Protein AF-A0A7Y5Q2Z9-F1 (afdb_monomer_lite)

Radius of gyration: 28.39 Å; chains: 1; bounding box: 63×54×50 Å

Secondary structure (DSSP, 8-state):
--------------------S-------PPP-PPP------------S----EE-SSSS-TT-SEEEEETTEEEEEETTEEEEEE--

Structure (mmCIF, N/CA/C/O backbone):
data_AF-A0A7Y5Q2Z9-F1
#
_entry.id   AF-A0A7Y5Q2Z9-F1
#
loop_
_atom_site.group_PDB
_atom_site.id
_atom_site.type_symbol
_atom_site.label_atom_id
_atom_site.label_alt_id
_atom_site.label_comp_id
_atom_site.label_asym_id
_atom_site.label_entity_id
_atom_site.label_seq_id
_atom_site.pdbx_PDB_ins_code
_atom_site.Cartn_x
_atom_site.Cartn_y
_atom_site.Cartn_z
_atom_site.occupancy
_atom_site.B_iso_or_equiv
_atom_site.auth_seq_id
_atom_site.auth_comp_id
_atom_site.auth_asym_id
_atom_site.auth_atom_id
_atom_site.pdbx_PDB_model_num
ATOM 1 N N . MET A 1 1 ? -48.803 18.745 16.446 1.00 38.75 1 MET A N 1
ATOM 2 C CA . MET A 1 1 ? -47.837 18.019 15.588 1.00 38.75 1 MET A CA 1
ATOM 3 C C . MET A 1 1 ? -47.963 18.551 14.169 1.00 38.75 1 MET A C 1
ATOM 5 O O . MET A 1 1 ? -49.073 18.771 13.708 1.00 38.75 1 MET A O 1
ATOM 9 N N . ARG A 1 2 ? -46.828 18.905 13.559 1.00 42.84 2 ARG A N 1
ATOM 10 C CA . ARG A 1 2 ? -46.701 19.763 12.371 1.00 42.84 2 ARG A CA 1
ATOM 11 C C . ARG A 1 2 ? -46.532 18.932 11.095 1.00 42.84 2 ARG A C 1
ATOM 13 O O . ARG A 1 2 ? -45.626 18.105 11.075 1.00 42.84 2 ARG A O 1
ATOM 20 N N . LYS A 1 3 ? -47.279 19.254 10.028 1.00 48.69 3 LYS A N 1
ATOM 21 C CA . LYS A 1 3 ? -46.735 19.431 8.660 1.00 48.69 3 LYS A CA 1
ATOM 22 C C . LYS A 1 3 ? -47.809 19.907 7.663 1.00 48.69 3 LYS A C 1
ATOM 24 O O . LYS A 1 3 ? -48.629 19.099 7.242 1.00 48.69 3 LYS A O 1
ATOM 29 N N . PRO A 1 4 ? -47.799 21.184 7.243 1.00 57.16 4 PRO A N 1
ATOM 30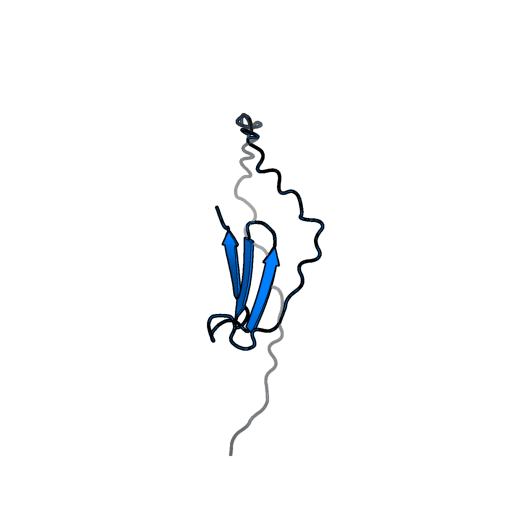 C CA . PRO A 1 4 ? -48.475 21.602 6.023 1.00 57.16 4 PRO A CA 1
ATOM 31 C C . PRO A 1 4 ? -47.555 21.374 4.812 1.00 57.16 4 PRO A C 1
ATOM 33 O O . PRO A 1 4 ? -46.458 21.922 4.730 1.00 57.16 4 PRO A O 1
ATOM 36 N N . TRP A 1 5 ? -48.004 20.517 3.895 1.00 51.62 5 TRP A N 1
ATOM 37 C CA . TRP A 1 5 ? -47.506 20.413 2.521 1.00 51.62 5 TRP A CA 1
ATOM 38 C C . TRP A 1 5 ? -48.030 21.590 1.683 1.00 51.62 5 TRP A C 1
ATOM 40 O O . TRP A 1 5 ? -49.112 22.092 1.987 1.00 51.62 5 TRP A O 1
ATOM 50 N N . ARG A 1 6 ? -47.300 21.931 0.602 1.00 47.25 6 ARG A N 1
ATOM 51 C CA . ARG A 1 6 ? -47.460 23.031 -0.396 1.00 47.25 6 ARG A CA 1
ATOM 52 C C . ARG A 1 6 ? -46.361 24.087 -0.195 1.00 47.25 6 ARG A C 1
ATOM 54 O O . ARG A 1 6 ? -46.163 24.532 0.922 1.00 47.25 6 ARG A O 1
ATOM 61 N N . ALA A 1 7 ? -45.571 24.505 -1.178 1.00 48.69 7 ALA A N 1
ATOM 62 C CA . ALA A 1 7 ? -45.783 24.648 -2.617 1.00 48.69 7 ALA A CA 1
ATOM 63 C C . ALA A 1 7 ? -44.451 24.369 -3.355 1.00 48.69 7 ALA A C 1
ATOM 65 O O . ALA A 1 7 ? -43.385 24.675 -2.835 1.00 48.69 7 ALA A O 1
ATOM 66 N N . VAL A 1 8 ? -44.424 23.608 -4.454 1.00 52.00 8 VAL A N 1
ATOM 67 C CA . VAL A 1 8 ? -44.595 24.095 -5.840 1.00 52.00 8 VAL A CA 1
ATOM 68 C C . VAL A 1 8 ? -43.872 25.426 -6.067 1.00 52.00 8 VAL A C 1
ATOM 70 O O . VAL A 1 8 ? -44.416 26.480 -5.759 1.00 52.00 8 VAL A O 1
ATOM 73 N N . VAL A 1 9 ? -42.670 25.376 -6.648 1.00 50.94 9 VAL A N 1
ATOM 74 C CA . VAL A 1 9 ? -42.063 26.533 -7.318 1.00 50.94 9 VAL A CA 1
ATOM 75 C C . VAL A 1 9 ? -41.782 26.130 -8.759 1.00 50.94 9 VAL A C 1
ATOM 77 O O . VAL A 1 9 ? -40.923 25.303 -9.051 1.00 50.94 9 VAL A O 1
ATOM 80 N N . LEU A 1 10 ? -42.611 26.694 -9.627 1.00 50.75 10 LEU A N 1
ATOM 81 C CA . LEU A 1 10 ? -42.623 26.609 -11.077 1.00 50.75 10 LEU A CA 1
ATOM 82 C C . LEU A 1 10 ? -42.323 28.028 -11.592 1.00 50.75 10 LEU A C 1
ATOM 84 O O . LEU A 1 10 ? -42.866 28.985 -11.042 1.00 50.75 10 LEU A O 1
ATOM 88 N N . GLY A 1 11 ? -41.528 28.160 -12.655 1.00 38.75 11 GLY A N 1
ATOM 89 C CA . GLY A 1 11 ? -41.375 29.404 -13.430 1.00 38.75 11 GLY A CA 1
ATOM 90 C C . GLY A 1 11 ? -39.920 29.885 -13.474 1.00 38.75 11 GLY A C 1
ATOM 91 O O . GLY A 1 11 ? -39.354 30.216 -12.445 1.00 38.75 11 GLY A O 1
ATOM 92 N N . GLY A 1 12 ? -39.199 29.917 -14.594 1.00 37.38 12 GLY A N 1
ATOM 93 C CA . GLY A 1 12 ? -39.626 30.009 -15.988 1.00 37.38 12 GLY A CA 1
ATOM 94 C C . GLY A 1 12 ? -39.421 31.436 -16.513 1.00 37.38 12 GLY A C 1
ATOM 95 O O . GLY A 1 12 ? -40.275 32.281 -16.297 1.00 37.38 12 GLY A O 1
ATOM 96 N N . LEU A 1 13 ? -38.294 31.651 -17.208 1.00 49.12 13 LEU A N 1
ATOM 97 C CA . LEU A 1 13 ? -38.095 32.566 -18.350 1.00 49.12 13 LEU A CA 1
ATOM 98 C C . LEU A 1 13 ? -38.542 34.048 -18.243 1.00 49.12 13 LEU A C 1
ATOM 100 O O . LEU A 1 13 ? -39.694 34.368 -18.506 1.00 49.12 13 LEU A O 1
ATOM 104 N N . VAL A 1 14 ? -37.575 34.966 -18.063 1.00 48.16 14 VAL A N 1
ATOM 105 C CA . VAL A 1 14 ? -37.637 36.383 -18.509 1.00 48.16 14 VAL A CA 1
ATOM 106 C C . VAL A 1 14 ? -36.219 36.813 -18.946 1.00 48.16 14 VAL A C 1
ATOM 108 O O . VAL A 1 14 ? -35.319 36.906 -18.121 1.00 48.16 14 VAL A O 1
ATOM 111 N N . ALA A 1 15 ? -35.922 36.750 -20.251 1.00 42.97 15 ALA A N 1
ATOM 112 C CA . ALA A 1 15 ? -35.727 37.895 -21.166 1.00 42.97 15 ALA A CA 1
ATOM 113 C C . ALA A 1 15 ? -34.489 38.766 -20.836 1.00 42.97 15 ALA A C 1
ATOM 115 O O . ALA A 1 15 ? -34.469 39.494 -19.855 1.00 42.97 15 ALA A O 1
ATOM 116 N N . VAL A 1 16 ? -33.361 38.610 -21.542 1.00 51.03 16 VAL A N 1
ATOM 117 C CA . VAL A 1 16 ? -33.035 39.257 -22.839 1.00 51.03 16 VAL A CA 1
ATOM 118 C C . VAL A 1 16 ? -33.100 40.790 -22.772 1.00 51.03 16 VAL A C 1
ATOM 120 O O . VAL A 1 16 ? -34.088 41.398 -23.158 1.00 51.03 16 VAL A O 1
ATOM 123 N N . ALA A 1 17 ? -32.009 41.395 -22.306 1.00 47.59 17 ALA A N 1
ATOM 124 C CA . ALA A 1 17 ? -31.521 42.744 -22.618 1.00 47.59 17 ALA A CA 1
ATOM 125 C C . ALA A 1 17 ? -30.175 42.841 -21.881 1.00 47.59 17 ALA A C 1
ATOM 127 O O . ALA A 1 17 ? -30.132 42.741 -20.665 1.00 47.59 17 ALA A O 1
ATOM 128 N N . ILE A 1 18 ? -29.018 42.849 -22.530 1.00 52.88 18 ILE A N 1
ATOM 129 C CA . ILE A 1 18 ? -28.416 44.041 -23.123 1.00 52.88 18 ILE A CA 1
ATOM 130 C C . ILE A 1 18 ? -27.428 43.518 -24.174 1.00 52.88 18 ILE A C 1
ATOM 132 O O . ILE A 1 18 ? -26.298 43.129 -23.882 1.00 52.88 18 ILE A O 1
ATOM 136 N N . GLY A 1 19 ? -27.907 43.428 -25.414 1.00 41.69 19 GLY A N 1
ATOM 137 C CA . GLY A 1 19 ? -27.048 43.323 -26.582 1.00 41.69 19 GLY A CA 1
ATOM 138 C C . GLY A 1 19 ? -26.474 44.701 -26.875 1.00 41.69 19 GLY A C 1
ATOM 139 O O . GLY A 1 19 ? -27.225 45.665 -26.991 1.00 41.69 19 GLY A O 1
ATOM 140 N N . GLY A 1 20 ? -25.154 44.794 -26.991 1.00 46.88 20 GLY A N 1
ATOM 141 C CA . GLY A 1 20 ? -24.512 46.010 -27.479 1.00 46.88 20 GLY A CA 1
ATOM 142 C C . GLY A 1 20 ? -23.355 46.488 -26.626 1.00 46.88 20 GLY A C 1
ATOM 143 O O . GLY A 1 20 ? -23.383 47.603 -26.126 1.00 46.88 20 GLY A O 1
ATOM 144 N N . LEU A 1 21 ? -22.286 45.700 -26.531 1.00 49.72 21 LEU A N 1
ATOM 145 C CA . LEU A 1 21 ? -20.972 46.322 -26.424 1.00 49.72 21 LEU A CA 1
ATOM 146 C C . LEU A 1 21 ? -19.948 45.525 -27.225 1.00 49.72 21 LEU A C 1
ATOM 148 O O . LEU A 1 21 ? -19.344 44.567 -26.761 1.00 49.72 21 LEU A O 1
ATOM 152 N N . ALA A 1 22 ? -19.848 45.941 -28.486 1.00 53.12 22 ALA A N 1
ATOM 153 C CA . ALA A 1 22 ? -18.638 45.971 -29.291 1.00 53.12 22 ALA A CA 1
ATOM 154 C C . ALA A 1 22 ? -17.698 44.764 -29.141 1.00 53.12 22 ALA A C 1
ATOM 156 O O . ALA A 1 22 ? -16.756 44.758 -28.349 1.00 53.12 22 ALA A O 1
ATOM 157 N N . ALA A 1 23 ? -17.897 43.788 -30.025 1.00 54.38 23 ALA A N 1
ATOM 158 C CA . ALA A 1 23 ? -16.918 42.761 -30.326 1.00 54.38 23 ALA A CA 1
ATOM 159 C C . ALA A 1 23 ? -15.620 43.400 -30.858 1.00 54.38 23 ALA A C 1
ATOM 161 O O . ALA A 1 23 ? -15.421 43.526 -32.067 1.00 54.38 23 ALA A O 1
ATOM 162 N N . ARG A 1 24 ? -14.695 43.777 -29.968 1.00 60.06 24 ARG A N 1
ATOM 163 C CA . ARG A 1 24 ? -13.285 43.927 -30.341 1.00 60.06 24 ARG A CA 1
ATOM 164 C C . ARG A 1 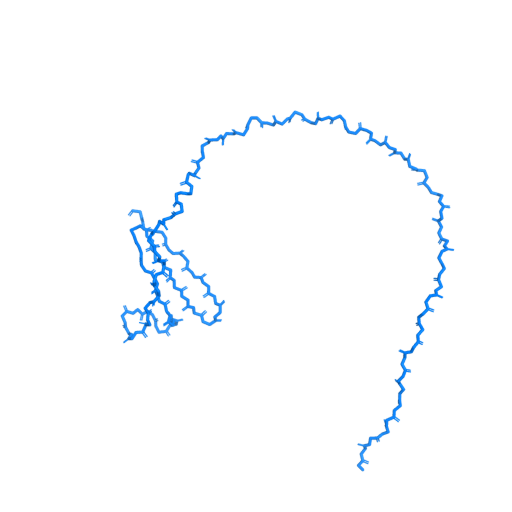24 ? -12.717 42.523 -30.494 1.00 60.06 24 ARG A C 1
ATOM 166 O O . ARG A 1 24 ? -12.224 41.926 -29.544 1.00 60.06 24 ARG A O 1
ATOM 173 N N . ARG A 1 25 ? -12.825 41.974 -31.704 1.00 59.34 25 ARG A N 1
ATOM 174 C CA . ARG A 1 25 ? -12.095 40.766 -32.096 1.00 59.34 25 ARG A CA 1
ATOM 175 C C . ARG A 1 25 ? -10.601 41.089 -32.090 1.00 59.34 25 ARG A C 1
ATOM 177 O O . ARG A 1 25 ? -10.048 41.496 -33.107 1.00 59.34 25 ARG A O 1
ATOM 184 N N . HIS A 1 26 ? -9.945 40.909 -30.948 1.00 57.62 26 HIS A N 1
ATOM 185 C CA . HIS A 1 26 ? -8.500 40.733 -30.923 1.00 57.62 26 HIS A CA 1
ATOM 186 C C . HIS A 1 26 ? -8.204 39.399 -31.605 1.00 57.62 26 HIS A C 1
ATOM 188 O O . HIS A 1 26 ? -8.383 38.330 -31.025 1.00 57.62 26 HIS A O 1
ATOM 194 N N . ARG A 1 27 ? -7.801 39.455 -32.876 1.00 59.56 27 ARG A N 1
ATOM 195 C CA . ARG A 1 27 ? -7.217 38.303 -33.558 1.00 59.56 27 ARG A CA 1
ATOM 196 C C . ARG A 1 27 ? -5.829 38.111 -32.955 1.00 59.56 27 ARG A C 1
ATOM 198 O O . ARG A 1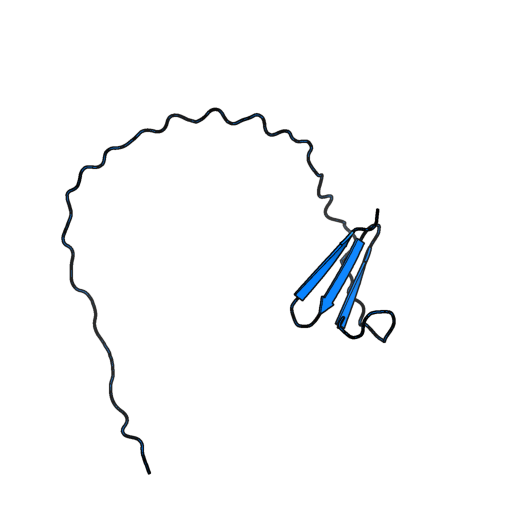 27 ? -4.871 38.734 -33.400 1.00 59.56 27 ARG A O 1
ATOM 205 N N . ALA A 1 28 ? -5.749 37.317 -31.891 1.00 64.12 28 ALA A N 1
ATOM 206 C CA . ALA A 1 28 ? -4.479 36.818 -31.397 1.00 64.12 28 ALA A CA 1
ATOM 207 C C . ALA A 1 28 ? -3.845 36.009 -32.537 1.00 64.12 28 ALA A C 1
ATOM 209 O O . ALA A 1 28 ? -4.410 35.009 -32.985 1.00 64.12 28 ALA A O 1
ATOM 210 N N . GLY A 1 29 ? -2.727 36.496 -33.077 1.00 70.00 29 GLY A N 1
ATOM 211 C CA . GLY A 1 29 ? -1.878 35.671 -33.930 1.00 70.00 29 GLY A CA 1
ATOM 212 C C . GLY A 1 29 ? -1.366 34.473 -33.121 1.00 70.00 29 GLY A C 1
ATOM 213 O O . GLY A 1 29 ? -1.324 34.563 -31.890 1.00 70.00 29 GLY A O 1
ATOM 214 N N . PRO A 1 30 ? -1.004 33.351 -33.765 1.00 71.56 30 PRO A N 1
ATOM 215 C CA . PRO A 1 30 ? -0.415 32.221 -33.060 1.00 71.56 30 PRO A CA 1
ATOM 216 C C . PRO A 1 30 ? 0.791 32.709 -32.256 1.00 71.56 30 PRO A C 1
ATOM 218 O O . PRO A 1 30 ? 1.720 33.290 -32.819 1.00 71.56 30 PRO A O 1
ATOM 221 N N . LEU A 1 31 ? 0.750 32.526 -30.937 1.00 74.56 31 LEU A N 1
ATOM 222 C CA . LEU A 1 31 ? 1.917 32.773 -30.101 1.00 74.56 31 LEU A CA 1
ATOM 223 C C . LEU A 1 31 ? 3.020 31.787 -30.516 1.00 74.56 31 LEU A C 1
ATOM 225 O O . LEU A 1 31 ? 2.699 30.644 -30.858 1.00 74.56 31 LEU A O 1
ATOM 229 N N . PRO A 1 32 ? 4.303 32.191 -30.486 1.00 70.88 32 PRO A N 1
ATOM 230 C CA . PRO A 1 32 ? 5.405 31.254 -30.633 1.00 70.88 32 PRO A CA 1
ATOM 231 C C . PRO A 1 32 ? 5.247 30.163 -29.574 1.00 70.88 32 PRO A C 1
ATOM 233 O O . PRO A 1 32 ? 5.278 30.449 -28.377 1.00 70.88 32 PRO A O 1
ATOM 236 N N . VAL A 1 33 ? 5.012 28.927 -30.011 1.00 73.69 33 VAL A N 1
ATOM 237 C CA . VAL A 1 33 ? 4.989 27.776 -29.109 1.00 73.69 33 VAL A CA 1
ATOM 238 C C . VAL A 1 33 ? 6.441 27.565 -28.680 1.00 73.69 33 VAL A C 1
ATOM 240 O O . VAL A 1 33 ? 7.280 27.335 -29.556 1.00 73.69 33 VAL A O 1
ATOM 243 N N . PRO A 1 34 ? 6.781 27.700 -27.384 1.00 75.56 34 PRO A N 1
ATOM 244 C CA . PRO A 1 34 ? 8.119 27.352 -26.932 1.00 75.56 34 PRO A CA 1
ATOM 245 C C . PRO A 1 34 ? 8.387 25.892 -27.321 1.00 75.56 34 PRO A C 1
ATOM 247 O O . PRO A 1 34 ? 7.455 25.082 -27.258 1.00 75.56 34 PRO A O 1
ATOM 250 N N . PRO A 1 35 ? 9.609 25.539 -27.756 1.00 70.75 35 PRO A N 1
ATOM 251 C CA . PRO A 1 35 ? 9.940 24.146 -28.010 1.00 70.75 35 PRO A CA 1
ATOM 252 C C . PRO A 1 35 ? 9.599 23.360 -26.747 1.00 70.75 35 PRO A C 1
ATOM 254 O O . PRO A 1 35 ? 10.074 23.680 -25.658 1.00 70.75 35 PRO A O 1
ATOM 257 N N . ALA A 1 36 ? 8.696 22.389 -26.878 1.00 66.12 36 ALA A N 1
ATOM 258 C CA . ALA 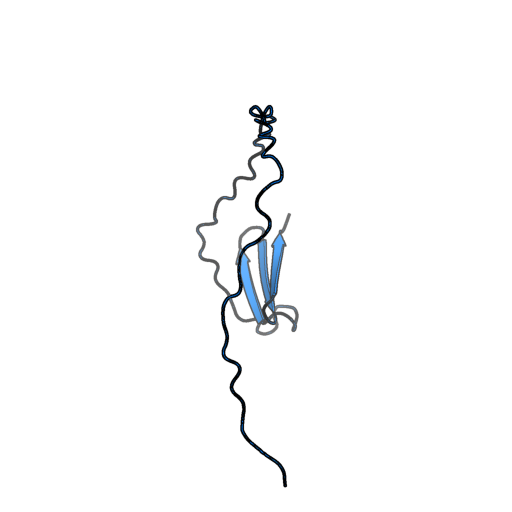A 1 36 ? 8.421 21.468 -25.797 1.00 66.12 36 ALA A CA 1
ATOM 259 C C . ALA A 1 36 ? 9.720 20.699 -25.568 1.00 66.12 36 ALA A C 1
ATOM 261 O O . ALA A 1 36 ? 10.060 19.833 -26.381 1.00 66.12 36 ALA A O 1
ATOM 262 N N . ASP A 1 37 ? 10.456 21.046 -24.509 1.00 61.16 37 ASP A N 1
ATOM 263 C CA . ASP A 1 37 ? 11.546 20.223 -24.004 1.00 61.16 37 ASP A CA 1
ATOM 264 C C . ASP A 1 37 ? 10.938 18.870 -23.662 1.00 61.16 37 ASP A C 1
ATOM 266 O O . ASP A 1 37 ? 10.345 18.630 -22.613 1.00 61.16 37 ASP A O 1
ATOM 270 N N . SER A 1 38 ? 11.024 17.991 -24.650 1.00 60.25 38 SER A N 1
ATOM 271 C CA . SER A 1 38 ? 10.528 16.634 -24.617 1.00 60.25 38 SER A CA 1
ATOM 272 C C . SER A 1 38 ? 11.598 15.784 -23.953 1.00 60.25 38 SER A C 1
ATOM 274 O O . SER A 1 38 ? 12.003 14.752 -24.487 1.00 60.25 38 SER A O 1
ATOM 276 N N . SER A 1 39 ? 12.049 16.188 -22.762 1.00 57.72 39 SER A N 1
ATOM 277 C CA . SER A 1 39 ? 12.558 15.250 -21.764 1.00 57.72 39 SER A CA 1
ATOM 278 C C . SER A 1 39 ? 11.360 14.421 -21.299 1.00 57.72 39 SER A C 1
ATOM 280 O O . SER A 1 39 ? 10.853 14.528 -20.187 1.00 57.72 39 SER A O 1
ATOM 282 N N . GLY A 1 40 ?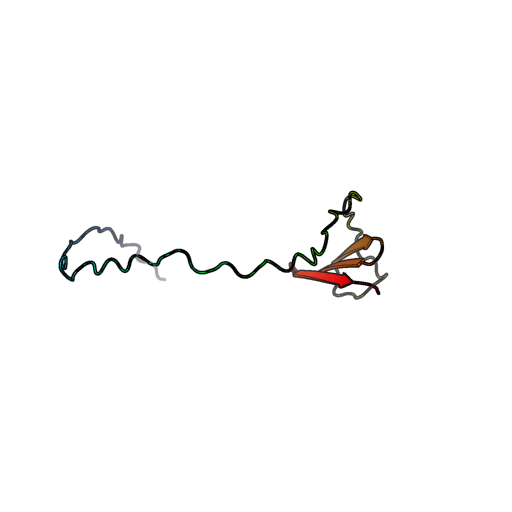 10.822 13.656 -22.250 1.00 55.78 40 GLY A N 1
ATOM 283 C CA . GLY A 1 40 ? 9.609 12.895 -22.110 1.00 55.78 40 GLY A CA 1
ATOM 284 C C . GLY A 1 40 ? 9.857 11.893 -21.012 1.00 55.78 40 GLY A C 1
ATOM 285 O O . GLY A 1 40 ? 10.558 10.903 -21.218 1.00 55.78 40 GLY A O 1
ATOM 286 N N . VAL A 1 41 ? 9.275 12.154 -19.845 1.00 59.94 41 VAL A N 1
ATOM 287 C CA . VAL A 1 41 ? 9.001 11.113 -18.869 1.00 59.94 41 VAL A CA 1
ATOM 288 C C . VAL A 1 41 ? 8.132 10.117 -19.619 1.00 59.94 41 VAL A C 1
ATOM 290 O O . VAL A 1 41 ? 6.937 10.325 -19.834 1.00 59.94 41 VAL A O 1
ATOM 293 N N . ARG A 1 42 ? 8.778 9.081 -20.150 1.00 56.69 42 ARG A N 1
ATOM 294 C CA . ARG A 1 42 ? 8.117 8.005 -20.864 1.00 56.69 42 ARG A CA 1
ATOM 295 C C . ARG A 1 42 ? 7.356 7.247 -19.792 1.00 56.69 42 ARG A C 1
ATOM 297 O O . ARG A 1 42 ? 7.933 6.433 -19.081 1.00 56.69 42 ARG A O 1
ATOM 304 N N . VAL A 1 43 ? 6.078 7.580 -19.631 1.00 59.03 43 VAL A N 1
ATOM 305 C CA . VAL A 1 43 ? 5.152 6.804 -18.809 1.00 59.03 43 VAL A CA 1
ATOM 306 C C . VAL A 1 43 ? 4.936 5.496 -19.559 1.00 59.03 43 VAL A C 1
ATOM 308 O O . VAL A 1 43 ? 4.014 5.344 -20.358 1.00 59.03 43 VAL A O 1
ATOM 311 N N . GLU A 1 44 ? 5.879 4.576 -19.391 1.00 59.81 44 GLU A N 1
ATOM 312 C CA . GLU A 1 44 ? 5.705 3.194 -19.786 1.00 59.81 44 GLU A CA 1
ATOM 313 C C . GLU A 1 44 ? 4.599 2.651 -18.889 1.00 59.81 44 GLU A C 1
ATOM 315 O O . GLU A 1 44 ? 4.803 2.399 -17.704 1.00 59.81 44 GLU A O 1
ATOM 320 N N . LEU A 1 45 ? 3.383 2.601 -19.436 1.00 60.28 45 LEU A N 1
ATOM 321 C CA . LEU A 1 45 ? 2.224 2.054 -18.752 1.00 60.28 45 LEU A CA 1
ATOM 322 C C . LEU A 1 45 ? 2.553 0.594 -18.432 1.00 60.28 45 LEU A C 1
ATOM 324 O O . LEU A 1 45 ? 2.523 -0.265 -19.318 1.00 60.28 45 LEU A O 1
ATOM 328 N N . LEU A 1 46 ? 2.972 0.355 -17.188 1.00 59.28 46 LEU A N 1
ATOM 329 C CA . LEU A 1 46 ? 3.461 -0.934 -16.723 1.00 59.28 46 LEU A CA 1
ATOM 330 C C . LEU A 1 46 ? 2.390 -1.985 -17.023 1.00 59.28 46 LEU A C 1
ATOM 332 O O . LEU A 1 46 ? 1.261 -1.906 -16.547 1.00 59.28 46 LEU A O 1
ATOM 336 N N . LYS A 1 47 ? 2.748 -2.953 -17.872 1.00 60.28 47 LYS A N 1
ATOM 337 C CA . LYS A 1 47 ? 1.862 -4.034 -18.332 1.00 60.28 47 LYS A CA 1
ATOM 338 C C . LYS A 1 47 ? 1.550 -5.066 -17.247 1.00 60.28 47 LYS A C 1
ATOM 340 O O . LYS A 1 47 ? 0.813 -6.013 -17.510 1.00 60.28 47 LYS A O 1
ATOM 345 N N . THR A 1 48 ? 2.101 -4.918 -16.047 1.00 59.59 48 THR A N 1
ATOM 346 C CA . THR A 1 48 ? 1.708 -5.723 -14.894 1.00 59.59 48 THR A CA 1
ATOM 347 C C . THR A 1 48 ? 0.344 -5.231 -14.417 1.00 59.59 48 THR A C 1
ATOM 349 O O . THR A 1 48 ? 0.237 -4.063 -14.039 1.00 59.59 48 THR A O 1
ATOM 352 N N . PRO A 1 49 ? -0.712 -6.065 -14.429 1.00 63.00 49 PRO A N 1
ATOM 353 C CA . PRO A 1 49 ? -1.982 -5.654 -13.857 1.00 63.00 49 PRO A CA 1
ATOM 354 C C . PRO A 1 49 ? -1.743 -5.296 -12.391 1.00 63.00 49 PRO A C 1
ATOM 356 O O . PRO A 1 49 ? -1.213 -6.100 -11.625 1.00 63.00 49 PRO A O 1
ATOM 359 N N . LEU A 1 50 ? -2.083 -4.060 -12.032 1.00 78.25 50 LEU A N 1
ATOM 360 C CA . LEU A 1 50 ? -2.002 -3.567 -10.666 1.00 78.25 50 LEU A CA 1
ATOM 361 C C . LEU A 1 50 ? -2.912 -4.441 -9.791 1.00 78.25 50 LEU A C 1
ATOM 363 O O . LEU A 1 50 ? -4.134 -4.304 -9.828 1.00 78.25 50 LEU A O 1
ATOM 367 N N . ALA A 1 51 ? -2.317 -5.380 -9.057 1.00 87.56 51 ALA A N 1
ATOM 368 C CA . ALA A 1 51 ? -3.033 -6.302 -8.189 1.00 87.56 51 ALA A CA 1
ATOM 369 C C . ALA A 1 51 ? -3.020 -5.764 -6.759 1.00 87.56 51 ALA A C 1
ATOM 371 O O . ALA A 1 51 ? -1.955 -5.553 -6.176 1.00 87.56 51 ALA A O 1
ATOM 372 N N . PHE A 1 52 ? -4.210 -5.534 -6.211 1.00 92.19 52 PHE A N 1
ATOM 373 C CA . PHE A 1 52 ? -4.373 -5.110 -4.829 1.00 92.19 52 PHE A CA 1
ATOM 374 C C . PHE A 1 52 ? -4.525 -6.321 -3.915 1.00 92.19 52 PHE A C 1
ATOM 376 O O . PHE A 1 52 ? -5.359 -7.195 -4.143 1.00 92.19 52 PHE A O 1
ATOM 383 N N . GLU A 1 53 ? -3.734 -6.329 -2.853 1.00 92.88 53 GLU A N 1
ATOM 384 C CA . GLU A 1 53 ? -3.773 -7.301 -1.771 1.00 92.88 53 GLU A CA 1
ATOM 385 C C . GLU A 1 53 ? -4.347 -6.618 -0.519 1.00 92.88 53 GLU A C 1
ATOM 387 O O . GLU A 1 53 ? -3.994 -5.466 -0.238 1.00 92.88 53 GLU A O 1
ATOM 392 N N . PRO A 1 54 ? -5.224 -7.285 0.251 1.00 94.31 54 PRO A N 1
ATOM 393 C CA . PRO A 1 54 ? -5.715 -6.739 1.510 1.00 94.31 54 PRO A CA 1
ATOM 394 C C . PRO A 1 54 ? -4.573 -6.568 2.517 1.00 94.31 54 PRO A C 1
ATOM 396 O O . PRO A 1 54 ? -3.654 -7.392 2.607 1.00 94.31 54 PRO A O 1
ATOM 399 N N . ASN A 1 55 ? -4.638 -5.501 3.309 1.00 93.00 55 ASN A N 1
ATOM 400 C CA . ASN A 1 55 ? -3.738 -5.312 4.434 1.00 93.00 55 ASN A CA 1
ATOM 401 C C . ASN A 1 55 ? -4.197 -6.150 5.633 1.00 93.00 55 ASN A C 1
ATOM 403 O O . ASN A 1 55 ? -5.157 -5.814 6.318 1.00 93.00 55 ASN A O 1
ATOM 407 N N . ILE A 1 56 ? -3.484 -7.240 5.901 1.00 93.94 56 ILE A N 1
ATOM 408 C CA . ILE A 1 56 ? -3.703 -8.152 7.030 1.00 93.94 56 ILE A CA 1
ATOM 409 C C . ILE A 1 56 ? -2.743 -7.867 8.201 1.00 93.94 56 ILE A C 1
ATOM 411 O O . ILE A 1 56 ? -2.540 -8.721 9.060 1.00 93.94 56 ILE A O 1
ATOM 415 N N . GLY A 1 57 ? -2.143 -6.671 8.237 1.00 92.19 57 GLY A N 1
ATOM 416 C CA . GLY A 1 57 ? -1.217 -6.228 9.287 1.00 92.19 57 GLY A CA 1
ATOM 417 C C . GLY A 1 57 ? 0.245 -6.125 8.846 1.00 92.19 57 GLY A C 1
ATOM 418 O O . GLY A 1 57 ? 1.108 -5.800 9.656 1.00 92.19 57 GLY A O 1
ATOM 419 N N . GLN A 1 58 ? 0.545 -6.357 7.565 1.00 89.00 58 GLN A N 1
ATOM 420 C CA . GLN A 1 58 ? 1.887 -6.180 7.000 1.00 89.00 58 GLN A CA 1
ATOM 421 C C . GLN A 1 58 ? 2.303 -4.707 6.848 1.00 89.00 58 GLN A C 1
ATOM 423 O O . GLN A 1 58 ? 3.458 -4.429 6.523 1.00 89.00 58 GLN A O 1
ATOM 428 N N . TRP A 1 59 ? 1.373 -3.761 7.020 1.00 88.94 59 TRP A N 1
ATOM 429 C CA . TRP A 1 59 ? 1.637 -2.325 6.940 1.00 88.94 59 TRP A CA 1
ATOM 430 C C . TRP A 1 59 ? 0.777 -1.521 7.927 1.00 88.94 59 TRP A C 1
ATOM 432 O O . TRP A 1 59 ? 0.196 -2.068 8.858 1.00 88.94 59 TRP A O 1
ATOM 442 N N . SER A 1 60 ? 0.715 -0.201 7.734 1.00 89.56 60 SER A N 1
ATOM 443 C CA . SER A 1 60 ? 0.006 0.738 8.594 1.00 89.56 60 SER A CA 1
ATOM 444 C C . SER A 1 60 ? -1.459 0.344 8.669 1.00 89.56 60 SER A C 1
ATOM 446 O O . SER A 1 60 ? -2.078 0.096 7.639 1.00 89.56 60 SER A O 1
ATOM 448 N N . SER A 1 61 ? -2.024 0.347 9.873 1.00 91.25 61 SER A N 1
ATOM 449 C CA . SER A 1 61 ? -3.445 0.073 10.108 1.00 91.25 61 SER A CA 1
ATOM 450 C C . SER A 1 61 ? -4.388 1.044 9.394 1.00 91.25 61 SER A C 1
ATOM 452 O O . SER A 1 61 ? -5.572 0.759 9.280 1.00 91.25 61 SER A O 1
ATOM 454 N N . ALA A 1 62 ? -3.877 2.178 8.910 1.00 90.62 62 ALA A N 1
ATOM 455 C CA . ALA A 1 62 ? -4.637 3.129 8.110 1.00 90.62 62 ALA A CA 1
ATOM 456 C C . ALA A 1 62 ? -4.802 2.702 6.638 1.00 90.62 62 ALA A C 1
ATOM 458 O O . ALA A 1 62 ? -5.515 3.375 5.910 1.00 90.62 62 ALA A O 1
ATOM 459 N N . CYS A 1 63 ? -4.116 1.651 6.179 1.00 93.38 63 CYS A N 1
ATOM 460 C CA . CYS A 1 63 ? -4.176 1.156 4.804 1.00 93.38 63 CYS A CA 1
ATOM 461 C C . CYS A 1 63 ? -5.091 -0.069 4.721 1.00 93.38 63 CYS A C 1
ATOM 463 O O . CYS A 1 63 ? -4.890 -1.019 5.475 1.00 93.38 63 CYS A O 1
ATOM 465 N N . ASP A 1 64 ? -6.034 -0.070 3.780 1.00 93.88 64 ASP A N 1
ATOM 466 C CA . ASP A 1 64 ? -6.973 -1.174 3.552 1.00 93.88 64 ASP A CA 1
ATOM 467 C C . ASP A 1 64 ? -6.421 -2.164 2.516 1.00 93.88 64 ASP A C 1
ATOM 469 O O . ASP A 1 64 ? -6.463 -3.382 2.702 1.00 93.88 64 ASP A O 1
ATOM 473 N N . PHE A 1 65 ? -5.858 -1.634 1.425 1.00 94.69 65 PHE A N 1
ATOM 474 C CA . PHE A 1 65 ? -5.326 -2.417 0.311 1.00 94.69 65 PHE A CA 1
ATOM 475 C C . PHE A 1 65 ? -3.998 -1.861 -0.183 1.00 94.69 65 PHE A C 1
ATOM 477 O O . PHE A 1 65 ? -3.787 -0.649 -0.223 1.00 94.69 65 PHE A O 1
ATOM 484 N N . ARG A 1 66 ? -3.124 -2.755 -0.643 1.00 92.12 66 ARG A N 1
ATOM 485 C CA . ARG A 1 66 ? -1.807 -2.417 -1.181 1.00 92.12 66 ARG A CA 1
ATOM 486 C C . ARG A 1 66 ? -1.591 -3.083 -2.531 1.00 92.12 66 ARG A C 1
ATOM 488 O O . ARG A 1 66 ? -1.855 -4.270 -2.669 1.00 92.12 66 ARG A O 1
ATOM 495 N N . ALA A 1 67 ? -1.024 -2.358 -3.482 1.00 91.69 67 ALA A N 1
ATOM 496 C CA . ALA A 1 67 ? -0.449 -2.925 -4.692 1.00 91.69 67 ALA A CA 1
ATOM 497 C C . ALA A 1 67 ? 1.038 -2.574 -4.773 1.00 91.69 67 ALA A C 1
ATOM 499 O O . ALA A 1 67 ? 1.422 -1.421 -4.594 1.00 91.69 67 ALA A O 1
ATOM 500 N N . ARG A 1 68 ? 1.873 -3.571 -5.071 1.00 88.50 68 ARG A N 1
ATOM 501 C CA . ARG A 1 68 ? 3.324 -3.410 -5.217 1.00 88.50 68 ARG A CA 1
ATOM 502 C C . ARG A 1 68 ? 3.729 -3.615 -6.663 1.00 88.50 68 ARG A C 1
ATOM 504 O O . ARG A 1 68 ? 3.204 -4.502 -7.334 1.00 88.50 68 ARG A O 1
ATOM 511 N N . GLY A 1 69 ? 4.725 -2.866 -7.105 1.00 84.31 69 GLY A N 1
ATOM 512 C CA . GLY A 1 69 ? 5.444 -3.188 -8.325 1.00 84.31 69 GLY A CA 1
ATOM 513 C C . GLY A 1 69 ? 6.899 -2.764 -8.238 1.00 84.31 69 GLY A C 1
ATOM 514 O O . GLY A 1 69 ? 7.376 -2.291 -7.207 1.00 84.31 69 GLY A O 1
ATOM 515 N N . LEU A 1 70 ? 7.631 -2.978 -9.326 1.00 85.69 70 LEU A N 1
ATOM 516 C CA . LEU A 1 70 ? 9.034 -2.586 -9.395 1.00 85.69 70 LEU A CA 1
ATOM 517 C C . LEU A 1 70 ? 9.134 -1.057 -9.320 1.00 85.69 70 LEU A C 1
ATOM 519 O O . LEU A 1 70 ? 8.620 -0.361 -10.193 1.00 85.69 70 LEU A O 1
ATOM 523 N N . GLY A 1 71 ? 9.773 -0.550 -8.264 1.00 85.88 71 GLY A N 1
ATOM 524 C CA . GLY A 1 71 ? 10.004 0.884 -8.065 1.00 85.88 71 GLY A CA 1
ATOM 525 C C . GLY A 1 71 ? 8.805 1.675 -7.534 1.00 85.88 71 GLY A C 1
ATOM 526 O O . GLY A 1 71 ? 8.889 2.899 -7.445 1.00 85.88 71 GLY A O 1
ATOM 527 N N . TYR A 1 72 ? 7.696 1.026 -7.165 1.00 88.31 72 TYR A N 1
ATOM 528 C CA . TYR A 1 72 ? 6.556 1.737 -6.590 1.00 88.31 72 TYR A CA 1
ATOM 529 C C . TYR A 1 72 ? 5.748 0.914 -5.588 1.00 88.31 72 TYR A C 1
ATOM 531 O O . TYR A 1 72 ? 5.718 -0.319 -5.608 1.00 88.31 72 TYR A O 1
ATOM 539 N N . ASP A 1 73 ? 5.021 1.644 -4.752 1.00 90.94 73 ASP A N 1
ATOM 540 C CA . ASP A 1 73 ? 3.999 1.116 -3.865 1.00 90.94 73 ASP A CA 1
ATOM 541 C C . ASP A 1 73 ? 2.747 1.984 -3.910 1.00 90.94 73 ASP A C 1
ATOM 543 O O . ASP A 1 73 ? 2.840 3.212 -3.950 1.00 90.94 73 ASP A O 1
ATOM 547 N N . LEU A 1 74 ? 1.577 1.356 -3.893 1.00 91.69 74 LEU A N 1
ATOM 548 C CA . LEU A 1 74 ? 0.297 2.046 -3.961 1.00 91.69 74 LEU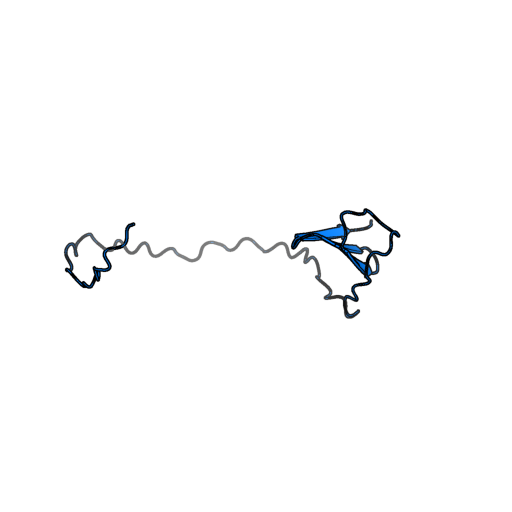 A CA 1
ATOM 549 C C . LEU A 1 74 ? -0.604 1.555 -2.833 1.00 91.69 74 LEU A C 1
ATOM 551 O O . LEU A 1 74 ? -0.901 0.367 -2.737 1.00 91.69 74 LEU A O 1
ATOM 555 N N . ALA A 1 75 ? -1.030 2.473 -1.973 1.00 94.00 75 ALA A N 1
ATOM 556 C CA . ALA A 1 75 ? -1.883 2.194 -0.824 1.00 94.00 75 ALA A CA 1
ATOM 557 C C . ALA A 1 75 ? -3.251 2.855 -1.005 1.00 94.00 75 ALA A C 1
ATOM 559 O O . ALA A 1 75 ? -3.322 4.026 -1.383 1.00 94.00 75 ALA A O 1
ATOM 560 N N . LEU A 1 76 ? -4.320 2.117 -0.709 1.00 94.31 76 LEU A N 1
ATOM 561 C CA . LEU A 1 76 ? -5.689 2.626 -0.661 1.00 94.31 76 LEU A CA 1
ATOM 562 C C . LEU A 1 76 ? -6.167 2.666 0.787 1.00 94.31 76 LEU A C 1
ATOM 564 O O . LEU A 1 76 ? -6.005 1.691 1.522 1.00 94.31 76 LEU A O 1
ATOM 568 N N . ALA A 1 77 ? -6.744 3.796 1.180 1.00 94.56 77 ALA A N 1
ATOM 569 C CA . ALA A 1 77 ? -7.179 4.054 2.545 1.00 94.56 77 ALA A CA 1
ATOM 570 C C . ALA A 1 77 ? -8.377 5.000 2.541 1.00 94.56 77 ALA A C 1
ATOM 572 O O . ALA A 1 77 ? -8.241 6.138 2.097 1.00 94.56 77 ALA A O 1
ATOM 573 N N . GLY A 1 78 ? -9.541 4.562 3.028 1.00 88.56 78 GLY A N 1
ATOM 574 C CA . GLY A 1 78 ? -10.672 5.472 3.273 1.00 88.56 78 GLY A CA 1
ATOM 575 C C . GLY A 1 78 ? -11.107 6.325 2.067 1.00 88.56 78 GLY A C 1
ATOM 576 O O . GLY A 1 78 ? -11.553 7.455 2.244 1.00 88.56 78 GLY A O 1
ATOM 577 N N . GLY A 1 79 ? -10.954 5.809 0.842 1.00 90.75 79 GLY A N 1
ATOM 578 C CA . GLY A 1 79 ? -11.262 6.527 -0.403 1.00 90.75 79 GLY A CA 1
ATOM 579 C C . GLY A 1 79 ? -10.109 7.353 -0.991 1.00 90.75 79 GLY A C 1
ATOM 580 O O . GLY A 1 79 ? -10.268 7.925 -2.066 1.00 90.75 79 GLY A O 1
ATOM 581 N N . GLU A 1 80 ? -8.946 7.390 -0.340 1.00 92.31 80 GLU A N 1
ATOM 582 C CA . GLU A 1 80 ? -7.718 7.995 -0.860 1.00 92.31 80 GLU A CA 1
ATOM 583 C C . GLU A 1 80 ? -6.782 6.946 -1.474 1.00 92.31 80 GLU A C 1
ATOM 585 O O . GLU A 1 80 ? -6.756 5.787 -1.054 1.00 92.31 80 GLU A O 1
ATOM 590 N N . ALA A 1 81 ? -5.958 7.384 -2.429 1.00 92.94 81 ALA A N 1
ATOM 591 C CA . ALA A 1 81 ? -4.851 6.611 -2.980 1.00 92.94 81 ALA A CA 1
ATOM 592 C C . ALA A 1 81 ? -3.525 7.341 -2.736 1.00 92.94 81 ALA A C 1
ATOM 594 O O . ALA A 1 81 ? -3.403 8.533 -3.023 1.00 92.94 81 ALA A O 1
ATOM 595 N N . ARG A 1 82 ? -2.517 6.625 -2.231 1.00 93.12 82 ARG A N 1
ATOM 596 C CA . ARG A 1 82 ? -1.162 7.148 -2.006 1.00 93.12 82 ARG A CA 1
ATOM 597 C C . ARG A 1 82 ? -0.159 6.343 -2.817 1.00 93.12 82 ARG A C 1
ATOM 599 O O . ARG A 1 82 ? -0.080 5.130 -2.653 1.00 93.12 82 ARG A O 1
ATOM 606 N N . LEU A 1 83 ? 0.602 7.030 -3.668 1.00 92.44 83 LEU A N 1
ATOM 607 C CA . LEU A 1 83 ? 1.681 6.460 -4.474 1.00 92.44 83 LEU A CA 1
ATOM 608 C C . LEU A 1 83 ? 3.031 6.832 -3.852 1.00 92.44 83 LEU A C 1
ATOM 610 O O . LEU A 1 83 ? 3.354 8.013 -3.732 1.00 92.44 83 LEU A O 1
ATOM 614 N N . GLY A 1 84 ? 3.815 5.827 -3.481 1.00 90.38 84 GLY A N 1
ATOM 615 C CA . GLY A 1 84 ? 5.222 5.973 -3.128 1.00 90.38 84 GLY A CA 1
ATOM 616 C C . GLY A 1 84 ? 6.101 5.466 -4.265 1.00 90.38 84 GLY A C 1
ATOM 617 O O . GLY A 1 84 ? 5.879 4.367 -4.765 1.00 90.38 84 GLY A O 1
ATOM 618 N N . LEU A 1 85 ? 7.102 6.250 -4.665 1.00 89.00 85 LEU A N 1
ATOM 619 C CA . LEU A 1 85 ? 8.129 5.831 -5.621 1.00 89.00 85 LEU A CA 1
ATOM 620 C C . LEU A 1 85 ? 9.393 5.448 -4.848 1.00 89.00 85 LEU A C 1
ATOM 622 O O . LEU A 1 85 ? 9.806 6.179 -3.948 1.00 89.00 85 LEU A O 1
ATOM 626 N N . GLN A 1 86 ? 9.984 4.304 -5.179 1.00 81.56 86 GLN A N 1
ATOM 627 C CA . GLN A 1 86 ? 11.239 3.839 -4.588 1.00 81.56 86 GLN A CA 1
ATOM 628 C C . GLN A 1 86 ? 12.380 4.190 -5.553 1.00 81.56 86 GLN A C 1
ATOM 630 O O . GLN A 1 86 ? 12.302 3.839 -6.730 1.00 81.56 86 GLN A O 1
ATOM 635 N N . GLN A 1 87 ? 13.379 4.935 -5.064 1.00 68.19 87 GLN A N 1
ATOM 636 C CA . GLN A 1 87 ? 14.607 5.279 -5.797 1.00 68.19 87 GLN A CA 1
ATOM 637 C C . GLN A 1 87 ? 15.688 4.223 -5.582 1.00 68.19 87 GLN A C 1
ATOM 639 O O . GLN A 1 87 ? 15.768 3.704 -4.445 1.00 68.19 87 GLN A O 1
#

Foldseek 3Di:
DDDDDDDDDDDDDDDDDDPDDDPPPPPDDDDPDPPPPPPPPPPPVPPPPFDWDACPPPDDPQFGIWGDDDQWIWTDGPNDIDIDGHD

pLDDT: mean 70.87, std 18.53, range [37.38, 94.69]

Sequence (87 aa):
MRKPWRAVVLGGLVAVAIGGLAARRHRAGPLPVPPADSSGVRVELLKTPLAFEPNIGQWSSACDFRARGLGYDLALAGGEARLGLQQ